Protein AF-A0A1B0CYR9-F1 (afdb_monomer_lite)

Secondary structure (DSSP, 8-state):
--TT------HHHHHT-TTTSTTTTS--GGGGSTGGGTT--GGG--TT--GGG--TTHHHHHHHHHHHHHHHHHHEEEEE-TTS-SS--B-TT-SS--BSS---EEEEE--

Sequence (111 aa):
MPKGTFVVIPNMAYQYDEKFFPNAQHFDPDRFKEDARGDRHHFTFIPFGEGPRICIGMRFGLLVVKIALAQILSQYRFTKNEKTSTELEINSTAFVHTPKNDIWLNLTAIH

pLDDT: mean 92.74, std 4.76, range [74.88, 98.5]

InterPro domains:
  IPR001128 Cytochrome P450 [PF00067] (1-104)
  IPR002401 Cytochrome P450, E-class, group I [PR00463] (10-34)
  IPR002401 Cytochrome P450, E-class, group I [PR00463] (45-55)
  IPR002401 Cytochrome P450, E-class, group I [PR00463] (55-78)
  IPR017972 Cytochrome P450, conserved site [PS00086] (48-57)
  IPR036396 Cytochrome P450 superfamily [G3DSA:1.10.630.10] (1-110)
  IPR036396 Cytochrome P450 superfamily [SSF48264] (2-108)
  IPR050476 Insect Cytochrome P450 Detoxification [PTHR24292] (2-107)

Organism: Phlebotomus papatasi (NCBI:txid29031)

Radius of gyration: 17.8 Å; chains: 1; bounding box: 46×34×48 Å

Structure (mmCIF, N/CA/C/O backbone):
data_AF-A0A1B0CYR9-F1
#
_entry.id   AF-A0A1B0CYR9-F1
#
loop_
_atom_site.group_PDB
_atom_site.id
_atom_site.type_symbol
_atom_site.label_atom_id
_atom_site.label_alt_id
_atom_site.label_comp_id
_atom_site.label_asym_id
_atom_site.label_entity_id
_atom_site.label_seq_id
_atom_site.pdbx_PDB_ins_code
_atom_site.Cartn_x
_atom_site.Cartn_y
_atom_site.Cartn_z
_atom_site.occupancy
_atom_site.B_iso_or_equiv
_atom_site.auth_seq_id
_atom_site.auth_comp_id
_atom_site.auth_asym_id
_atom_site.auth_atom_id
_atom_site.pdbx_PDB_model_num
ATOM 1 N N . MET A 1 1 ? 20.829 0.284 -24.028 1.00 86.50 1 MET A N 1
ATOM 2 C CA . MET A 1 1 ? 20.784 -1.009 -23.308 1.00 86.50 1 MET A CA 1
ATOM 3 C C . MET A 1 1 ? 20.854 -2.130 -24.335 1.00 86.50 1 MET A C 1
ATOM 5 O 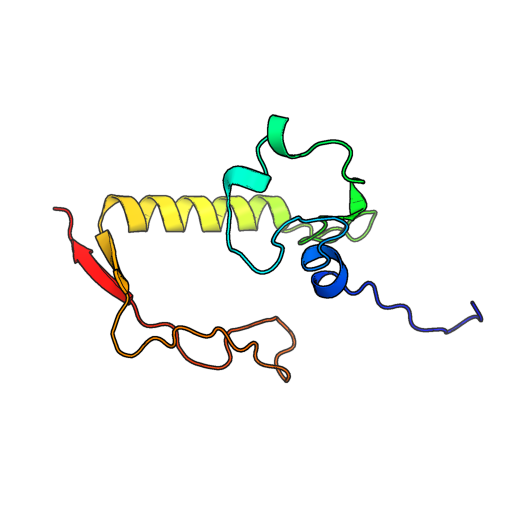O . MET A 1 1 ? 20.151 -2.013 -25.335 1.00 86.50 1 MET A O 1
ATOM 9 N N . PRO A 1 2 ? 21.714 -3.146 -24.158 1.00 95.88 2 PRO A N 1
ATOM 10 C CA . PRO A 1 2 ? 21.799 -4.282 -25.077 1.00 95.88 2 PRO A CA 1
ATOM 11 C C . PRO A 1 2 ? 20.478 -5.054 -25.210 1.00 95.88 2 PRO A C 1
ATOM 13 O O . PRO A 1 2 ? 19.629 -5.045 -24.318 1.00 95.88 2 PRO A O 1
ATOM 16 N N . LYS A 1 3 ? 20.303 -5.767 -26.327 1.00 96.38 3 LYS A N 1
ATOM 17 C CA . LYS A 1 3 ? 19.178 -6.697 -26.489 1.00 96.38 3 LYS A CA 1
ATOM 18 C C . LYS A 1 3 ? 19.261 -7.791 -25.420 1.00 96.38 3 LYS A C 1
ATOM 20 O O . LYS A 1 3 ? 20.333 -8.333 -25.176 1.00 96.38 3 LYS A O 1
ATOM 25 N N . GLY A 1 4 ? 18.122 -8.123 -24.815 1.00 96.00 4 GLY A N 1
ATOM 26 C CA . GLY A 1 4 ? 18.038 -9.129 -23.752 1.00 96.00 4 GLY A CA 1
ATOM 27 C C . GLY A 1 4 ? 18.354 -8.596 -22.353 1.00 96.00 4 GLY A C 1
ATOM 28 O O . GLY A 1 4 ? 18.273 -9.358 -21.395 1.00 96.00 4 GLY A O 1
ATOM 29 N N . THR A 1 5 ? 18.673 -7.304 -22.199 1.00 97.38 5 THR A N 1
ATOM 30 C CA . THR A 1 5 ? 18.798 -6.712 -20.864 1.00 97.38 5 THR A CA 1
ATOM 31 C C . THR A 1 5 ? 17.441 -6.686 -20.165 1.00 97.38 5 THR A C 1
ATOM 33 O O . THR A 1 5 ? 16.478 -6.116 -20.677 1.00 97.38 5 THR A O 1
ATOM 36 N N . PHE A 1 6 ? 17.385 -7.285 -18.978 1.00 95.44 6 PHE A N 1
ATOM 37 C CA . PHE A 1 6 ? 16.227 -7.204 -18.101 1.00 95.44 6 PHE A CA 1
ATOM 38 C C . PHE A 1 6 ? 16.154 -5.816 -17.458 1.00 95.44 6 PHE A C 1
ATOM 40 O O . PHE A 1 6 ? 17.153 -5.304 -16.952 1.00 95.44 6 PHE A O 1
ATOM 47 N N . VAL A 1 7 ? 14.972 -5.205 -17.495 1.00 94.31 7 VAL A N 1
ATOM 48 C CA . VAL A 1 7 ? 14.717 -3.877 -16.931 1.00 94.31 7 VAL A CA 1
ATOM 49 C C . VAL A 1 7 ? 13.722 -4.024 -15.796 1.00 94.31 7 VAL A C 1
ATOM 51 O O . VAL A 1 7 ? 12.653 -4.600 -15.979 1.00 94.31 7 VAL A O 1
ATOM 54 N N . VAL A 1 8 ? 14.065 -3.460 -14.642 1.00 92.06 8 VAL A N 1
ATOM 55 C CA . VAL A 1 8 ? 13.175 -3.365 -13.486 1.00 92.06 8 VAL A CA 1
ATOM 56 C C . V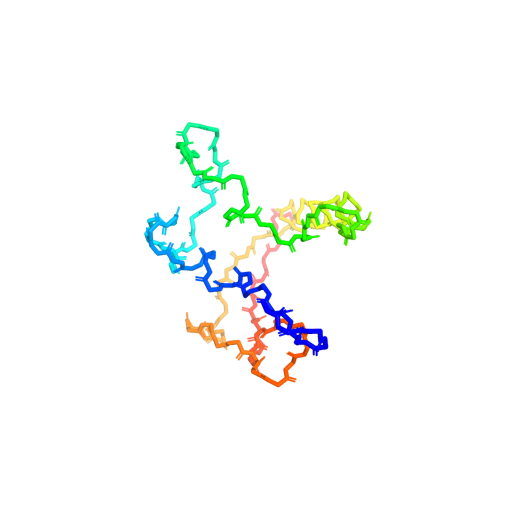AL A 1 8 ? 12.814 -1.905 -13.279 1.00 92.06 8 VAL A C 1
ATOM 58 O O . VAL A 1 8 ? 13.690 -1.044 -13.280 1.00 92.06 8 VAL A O 1
ATOM 61 N N . ILE A 1 9 ? 11.525 -1.639 -13.081 1.00 91.50 9 ILE A N 1
ATOM 62 C CA . ILE A 1 9 ? 11.028 -0.344 -12.617 1.00 91.50 9 ILE A CA 1
ATOM 63 C C . ILE A 1 9 ? 10.736 -0.506 -11.120 1.00 91.50 9 ILE A C 1
ATOM 65 O O . ILE A 1 9 ? 9.743 -1.147 -10.773 1.00 91.50 9 ILE A O 1
ATOM 69 N N . PRO A 1 10 ? 11.599 0.003 -10.223 1.00 90.69 10 PRO A N 1
ATOM 70 C CA . PRO A 1 10 ? 11.463 -0.224 -8.789 1.00 90.69 10 PRO A CA 1
ATOM 71 C C . PRO A 1 10 ? 10.433 0.747 -8.201 1.00 90.69 10 PRO A C 1
ATOM 73 O O . PRO A 1 10 ? 10.796 1.783 -7.648 1.00 90.69 10 PRO A O 1
ATOM 76 N N . ASN A 1 11 ? 9.146 0.419 -8.331 1.00 89.44 11 ASN A N 1
ATOM 77 C CA . ASN A 1 11 ? 8.035 1.278 -7.907 1.00 89.44 11 ASN A CA 1
ATOM 78 C C . ASN A 1 11 ? 8.163 1.799 -6.473 1.00 89.44 11 ASN A C 1
ATOM 80 O O . ASN A 1 11 ? 8.015 2.995 -6.237 1.00 89.44 11 ASN A O 1
ATOM 84 N N . MET A 1 12 ? 8.515 0.917 -5.539 1.00 88.12 12 MET A N 1
ATOM 85 C CA . MET A 1 12 ? 8.717 1.278 -4.138 1.00 88.12 12 MET A CA 1
ATOM 86 C C . MET A 1 12 ? 9.852 2.291 -3.956 1.00 88.12 12 MET A C 1
ATOM 88 O O . MET A 1 12 ? 9.720 3.206 -3.156 1.00 88.12 12 MET A O 1
ATOM 92 N N . ALA A 1 13 ? 10.948 2.178 -4.712 1.00 91.12 13 ALA A N 1
ATOM 93 C CA . ALA A 1 13 ? 12.124 3.018 -4.491 1.00 91.12 13 ALA A CA 1
ATOM 94 C C . ALA A 1 13 ? 11.819 4.505 -4.714 1.00 91.12 13 ALA A C 1
ATOM 96 O O . ALA A 1 13 ? 12.132 5.318 -3.854 1.00 91.12 13 ALA A O 1
ATOM 97 N N . TYR A 1 14 ? 11.165 4.865 -5.823 1.00 92.25 14 TYR A N 1
ATOM 98 C CA . TYR A 1 14 ? 10.832 6.270 -6.085 1.00 92.25 14 TYR A CA 1
ATOM 99 C C . TYR A 1 14 ? 9.547 6.733 -5.386 1.00 92.25 14 TYR A C 1
ATOM 101 O O . TYR A 1 14 ? 9.379 7.930 -5.176 1.00 92.25 14 TYR A O 1
ATOM 109 N N . GLN A 1 15 ? 8.643 5.823 -5.005 1.00 91.88 15 GLN A N 1
ATOM 110 C CA . GLN A 1 15 ? 7.482 6.176 -4.173 1.00 91.88 15 GLN A CA 1
ATOM 111 C C . GLN A 1 15 ? 7.878 6.511 -2.728 1.00 91.88 15 GLN A C 1
ATOM 113 O O . GLN A 1 15 ? 7.166 7.262 -2.066 1.00 91.88 15 GLN A O 1
ATOM 118 N N . TYR A 1 16 ? 9.022 5.999 -2.266 1.00 92.06 16 TYR A N 1
ATOM 119 C CA . TYR A 1 16 ? 9.620 6.310 -0.966 1.00 92.06 16 TYR A CA 1
ATOM 120 C C . TYR A 1 16 ? 10.797 7.302 -1.055 1.00 92.06 16 TYR A C 1
ATOM 122 O O . TYR A 1 16 ? 11.476 7.540 -0.059 1.00 92.06 16 TYR A O 1
ATOM 130 N N . ASP A 1 17 ? 11.044 7.895 -2.225 1.00 93.69 17 ASP A N 1
ATOM 131 C CA . ASP A 1 17 ? 12.086 8.907 -2.410 1.00 93.69 17 ASP A CA 1
ATOM 132 C C . ASP A 1 17 ? 11.550 10.293 -2.017 1.00 93.69 17 ASP A C 1
ATOM 134 O O . ASP A 1 17 ? 10.573 10.790 -2.588 1.00 93.69 17 ASP A O 1
ATOM 138 N N . GLU A 1 18 ? 12.211 10.938 -1.054 1.00 94.06 18 GLU A N 1
ATOM 139 C CA . GLU A 1 18 ? 11.840 12.264 -0.548 1.00 94.06 18 GLU A CA 1
ATOM 140 C C . GLU A 1 18 ? 11.927 13.368 -1.603 1.00 94.06 18 GLU A C 1
ATOM 142 O O . GLU A 1 18 ? 11.248 14.390 -1.479 1.00 94.06 18 GLU A O 1
ATOM 147 N N . LYS A 1 19 ? 12.676 13.143 -2.690 1.00 92.19 19 LYS A N 1
ATOM 148 C CA . LYS A 1 19 ? 12.684 14.029 -3.858 1.00 92.19 19 LYS A CA 1
ATOM 149 C C . LYS A 1 19 ? 11.298 14.162 -4.492 1.00 92.19 19 LYS A C 1
ATOM 151 O O . LYS A 1 19 ? 10.977 15.215 -5.041 1.00 92.19 19 LYS A O 1
ATOM 156 N N . PHE A 1 20 ? 10.497 13.098 -4.461 1.00 91.38 20 PHE A N 1
ATOM 157 C CA . PHE A 1 20 ? 9.153 13.079 -5.038 1.00 91.38 20 PHE A CA 1
ATOM 158 C C . PHE A 1 20 ? 8.066 13.127 -3.965 1.00 91.38 20 PHE A C 1
ATOM 160 O O . PHE A 1 20 ? 7.007 13.708 -4.192 1.00 91.38 20 PHE A O 1
ATOM 167 N N . PHE A 1 21 ? 8.305 12.548 -2.793 1.00 92.56 21 PHE A N 1
ATOM 168 C CA . PHE A 1 21 ? 7.330 12.478 -1.711 1.00 92.56 21 PHE A CA 1
ATOM 169 C C . PHE A 1 21 ? 7.958 12.983 -0.412 1.00 92.56 21 PHE A C 1
ATOM 171 O O . PHE A 1 21 ? 8.530 12.185 0.320 1.00 92.56 21 PHE A O 1
ATOM 178 N N . PRO A 1 22 ? 7.834 14.277 -0.072 1.00 91.69 22 PRO A N 1
ATOM 179 C CA . PRO A 1 22 ? 8.301 14.785 1.217 1.00 91.69 22 PRO A CA 1
ATOM 180 C C . PRO A 1 22 ? 7.761 13.935 2.377 1.00 91.69 22 PRO A C 1
ATOM 182 O O . PRO A 1 22 ? 6.590 13.539 2.365 1.00 91.69 22 PRO A O 1
ATOM 185 N N . ASN A 1 23 ? 8.616 13.612 3.354 1.00 93.50 23 ASN A N 1
ATOM 186 C CA . ASN A 1 23 ? 8.304 12.668 4.433 1.00 93.50 23 ASN A CA 1
ATOM 187 C C . ASN A 1 23 ? 7.745 11.337 3.888 1.00 93.50 23 ASN A C 1
ATOM 189 O O . ASN A 1 23 ? 6.661 10.899 4.287 1.00 93.50 23 ASN A O 1
ATOM 193 N N . ALA A 1 24 ? 8.430 10.726 2.915 1.00 92.81 24 ALA A N 1
ATOM 194 C CA . ALA A 1 24 ? 7.928 9.573 2.157 1.00 92.81 24 ALA A CA 1
ATOM 195 C C . ALA A 1 24 ? 7.629 8.348 3.036 1.00 92.81 24 ALA A C 1
ATOM 197 O O . ALA A 1 24 ? 6.742 7.558 2.727 1.00 92.81 24 ALA A O 1
ATOM 198 N N . GLN A 1 25 ? 8.354 8.210 4.149 1.00 91.56 25 GLN A N 1
ATOM 199 C CA . GLN A 1 25 ? 8.166 7.122 5.111 1.00 91.56 25 GLN A CA 1
ATOM 200 C C . GLN A 1 25 ? 6.945 7.321 6.020 1.00 91.56 25 GLN A C 1
ATOM 202 O O . GLN A 1 25 ? 6.499 6.375 6.667 1.00 91.56 25 GLN A O 1
ATOM 207 N N . HIS A 1 26 ? 6.393 8.536 6.083 1.00 92.56 26 HIS A N 1
ATOM 208 C CA . HIS A 1 26 ? 5.220 8.828 6.893 1.00 92.56 26 HIS A CA 1
ATOM 209 C C . HIS A 1 26 ? 3.937 8.544 6.106 1.00 92.56 26 HIS A C 1
ATOM 211 O O . HIS A 1 26 ? 3.748 9.048 4.997 1.00 92.56 26 HIS A O 1
ATOM 217 N N . PHE A 1 27 ? 3.026 7.768 6.697 1.00 91.94 27 PHE A N 1
ATOM 218 C CA . PHE A 1 27 ? 1.700 7.566 6.126 1.00 91.94 27 PHE A CA 1
ATOM 219 C C . PHE A 1 27 ? 0.868 8.843 6.273 1.00 91.94 27 PHE A C 1
ATOM 221 O O . PHE A 1 27 ? 0.351 9.140 7.345 1.00 91.94 27 PHE A O 1
ATOM 228 N N . ASP A 1 28 ? 0.729 9.575 5.173 1.00 93.25 28 ASP A N 1
ATOM 229 C CA . ASP A 1 28 ? -0.098 10.773 5.082 1.00 93.25 28 ASP A CA 1
ATOM 230 C C . ASP A 1 28 ? -1.020 10.645 3.860 1.00 93.25 28 ASP A C 1
ATOM 232 O O . ASP A 1 28 ? -0.526 10.723 2.732 1.00 93.25 28 ASP A O 1
ATOM 236 N N . PRO A 1 29 ? -2.331 10.413 4.053 1.00 92.94 29 PRO A N 1
ATOM 237 C CA . PRO A 1 29 ? -3.286 10.300 2.954 1.00 92.94 29 PRO A CA 1
ATOM 238 C C . PRO A 1 29 ? -3.558 11.643 2.258 1.00 92.94 29 PRO A C 1
ATOM 240 O O . PRO A 1 29 ? -3.936 11.650 1.084 1.00 92.94 29 PRO A O 1
ATOM 243 N N . ASP A 1 30 ? -3.340 12.771 2.938 1.00 93.06 30 ASP A N 1
ATOM 244 C CA . ASP A 1 30 ? -3.660 14.101 2.420 1.00 93.06 30 ASP A CA 1
ATOM 245 C C . ASP A 1 30 ? -2.672 14.560 1.343 1.00 93.06 30 ASP A C 1
ATOM 247 O O . ASP A 1 30 ? -3.033 15.375 0.492 1.00 93.06 30 ASP A O 1
ATOM 251 N N . ARG A 1 31 ? -1.478 13.954 1.268 1.00 91.38 31 ARG A N 1
ATOM 252 C CA . ARG A 1 31 ? -0.487 14.223 0.208 1.00 91.38 31 ARG A CA 1
ATOM 253 C C . ARG A 1 31 ? -0.991 13.956 -1.213 1.00 91.38 31 ARG A C 1
ATOM 255 O O . ARG A 1 31 ? -0.293 14.300 -2.164 1.00 91.38 31 ARG A O 1
ATOM 262 N N . PHE A 1 32 ? -2.129 13.281 -1.381 1.00 90.12 32 PHE A N 1
ATOM 263 C CA . PHE A 1 32 ? -2.729 12.969 -2.682 1.00 90.12 32 PHE A CA 1
ATOM 264 C C . PHE A 1 32 ? -3.891 13.895 -3.064 1.00 90.12 32 PHE A C 1
ATOM 266 O O . PHE A 1 32 ? -4.478 13.704 -4.131 1.00 90.12 32 PHE A O 1
ATOM 273 N N . LYS A 1 33 ? -4.221 14.891 -2.232 1.00 89.31 33 LYS A N 1
ATOM 274 C CA . LYS A 1 33 ? -5.164 15.953 -2.602 1.00 89.31 33 LYS A CA 1
ATOM 275 C C . LYS A 1 33 ? -4.625 16.753 -3.797 1.00 89.31 33 LYS A C 1
ATOM 277 O O . LYS A 1 33 ? -3.417 16.796 -4.037 1.00 89.31 33 LYS A O 1
ATOM 282 N N . GLU A 1 34 ? -5.530 17.339 -4.582 1.00 82.19 34 GLU A N 1
ATOM 283 C CA . GLU A 1 34 ? -5.174 18.030 -5.833 1.00 82.19 34 GLU A CA 1
ATOM 284 C C . GLU A 1 34 ? -4.203 19.196 -5.604 1.00 82.19 34 GLU A C 1
ATOM 286 O O . GLU A 1 34 ? -3.245 19.353 -6.360 1.00 82.19 34 GLU A O 1
ATOM 291 N N . ASP A 1 35 ? -4.398 19.950 -4.524 1.00 82.81 35 ASP A N 1
ATOM 292 C CA . ASP A 1 35 ? -3.552 21.062 -4.083 1.00 82.81 35 ASP A CA 1
ATOM 293 C C . ASP A 1 35 ? -2.169 20.607 -3.582 1.00 82.81 35 ASP A C 1
ATOM 295 O O . ASP A 1 35 ? -1.164 21.271 -3.834 1.00 82.81 35 ASP A O 1
ATOM 299 N N . ALA A 1 36 ? -2.093 19.444 -2.931 1.00 78.62 36 ALA A N 1
ATOM 300 C CA . ALA A 1 36 ? -0.854 18.867 -2.407 1.00 78.62 36 ALA A CA 1
ATOM 301 C C . ALA A 1 36 ? -0.000 18.158 -3.474 1.00 78.62 36 ALA A C 1
ATOM 303 O O . ALA A 1 36 ? 1.153 17.792 -3.219 1.00 78.62 36 ALA A O 1
ATOM 304 N N . ARG A 1 37 ? -0.543 17.920 -4.678 1.00 74.88 37 ARG A N 1
ATOM 305 C CA . ARG A 1 37 ? 0.162 17.164 -5.721 1.00 74.88 37 ARG A CA 1
ATOM 306 C C . ARG A 1 37 ? 1.350 17.921 -6.316 1.00 74.88 37 ARG A C 1
ATOM 308 O O . ARG A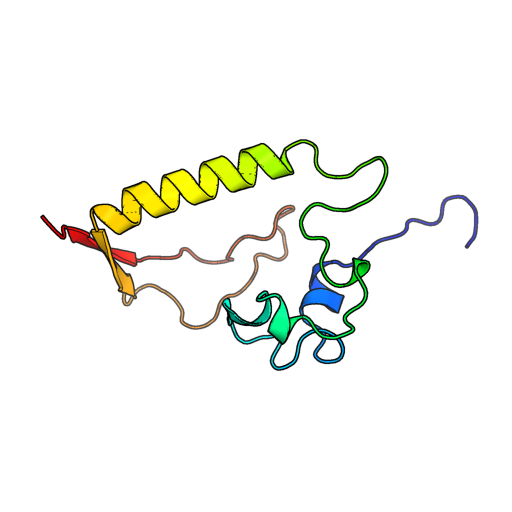 1 37 ? 2.324 17.254 -6.682 1.00 74.88 37 ARG A O 1
ATOM 315 N N . GLY A 1 38 ? 1.274 19.252 -6.369 1.00 78.44 38 GLY A N 1
ATOM 316 C CA . GLY A 1 38 ? 2.293 20.126 -6.955 1.00 78.44 38 GLY A CA 1
ATOM 317 C C . GLY A 1 38 ? 2.694 19.710 -8.377 1.00 78.44 38 GLY A C 1
ATOM 318 O O . GLY A 1 38 ? 1.917 19.087 -9.099 1.00 78.44 38 GLY A O 1
ATOM 319 N N . ASP A 1 39 ? 3.950 19.971 -8.741 1.00 80.75 39 ASP A N 1
ATOM 320 C CA . ASP A 1 39 ? 4.522 19.655 -10.062 1.00 80.75 39 ASP A CA 1
ATOM 321 C C . ASP A 1 39 ? 5.062 18.214 -10.177 1.00 80.75 39 ASP A C 1
ATOM 323 O O . ASP A 1 39 ? 5.925 17.911 -11.009 1.00 80.75 39 ASP A O 1
ATOM 327 N N . ARG A 1 40 ? 4.599 17.286 -9.327 1.00 87.81 40 ARG A N 1
ATOM 328 C CA . ARG A 1 40 ? 5.114 15.908 -9.329 1.00 87.81 40 ARG A CA 1
ATOM 329 C C . ARG A 1 40 ? 4.818 15.217 -10.652 1.00 87.81 40 ARG A C 1
ATOM 331 O O . ARG A 1 40 ? 3.665 15.065 -11.061 1.00 87.81 40 ARG A O 1
ATOM 338 N N . HIS A 1 41 ? 5.877 14.718 -11.283 1.00 88.69 41 HIS A N 1
ATOM 339 C CA . HIS A 1 41 ? 5.786 14.010 -12.552 1.00 88.69 41 HIS A CA 1
ATOM 340 C C . HIS A 1 41 ? 4.816 12.821 -12.451 1.00 88.69 41 HIS A C 1
ATOM 342 O O . HIS A 1 41 ? 4.877 12.048 -11.497 1.00 88.69 41 HIS A O 1
ATOM 348 N N . HIS A 1 42 ? 3.952 12.618 -13.451 1.00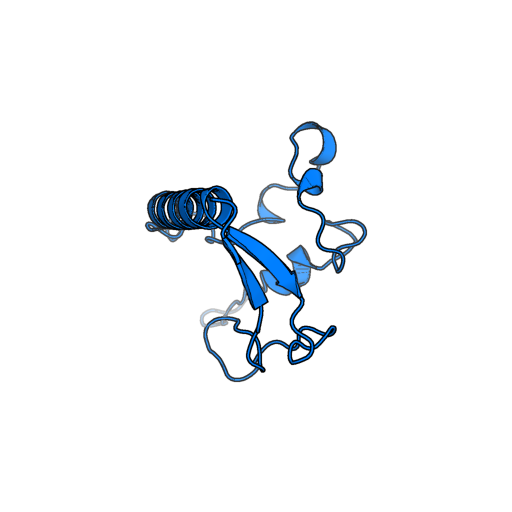 86.38 42 HIS A N 1
ATOM 349 C CA . HIS A 1 42 ? 2.890 11.601 -13.406 1.00 86.38 42 HIS A CA 1
ATOM 350 C C . HIS A 1 42 ? 3.414 10.182 -13.085 1.00 86.38 42 HIS A C 1
ATOM 352 O O . HIS A 1 42 ? 2.869 9.507 -12.220 1.00 86.38 42 HIS A O 1
ATOM 358 N N . PHE A 1 43 ? 4.536 9.763 -13.679 1.00 91.12 43 PHE A N 1
ATOM 359 C CA . PHE A 1 43 ? 5.149 8.451 -13.401 1.00 91.12 43 PHE A CA 1
ATOM 360 C C . PHE A 1 43 ? 5.769 8.269 -11.999 1.00 91.12 43 PHE A C 1
ATOM 362 O O . PHE A 1 43 ? 6.266 7.186 -11.704 1.00 91.12 43 PHE A O 1
ATOM 369 N N . THR A 1 44 ? 5.733 9.274 -11.118 1.00 91.94 44 THR A N 1
ATOM 370 C CA . THR A 1 44 ? 6.203 9.125 -9.723 1.00 91.94 44 THR A CA 1
ATOM 371 C C . THR A 1 44 ? 5.231 8.321 -8.858 1.00 91.94 44 THR A C 1
ATOM 373 O O . THR A 1 44 ? 5.614 7.825 -7.803 1.00 91.94 44 THR A O 1
ATOM 376 N N . PHE A 1 45 ? 3.991 8.111 -9.314 1.00 91.56 45 PHE A N 1
ATOM 377 C CA . PHE A 1 45 ? 3.007 7.287 -8.618 1.00 91.56 45 PHE A CA 1
ATOM 378 C C . PHE A 1 45 ? 2.255 6.363 -9.586 1.00 91.56 45 PHE A C 1
ATOM 380 O O . PHE A 1 45 ? 1.226 6.734 -10.138 1.00 91.56 45 PHE A O 1
ATOM 387 N N . ILE A 1 46 ? 2.760 5.138 -9.772 1.00 93.31 46 ILE A N 1
ATOM 388 C CA . ILE A 1 46 ? 2.163 4.123 -10.665 1.00 93.31 46 ILE A CA 1
ATOM 389 C C . ILE A 1 46 ? 1.970 2.764 -9.958 1.00 93.31 46 ILE A C 1
ATOM 391 O O . ILE A 1 46 ? 2.515 1.749 -10.391 1.00 93.31 46 ILE A O 1
ATOM 395 N N . PRO A 1 47 ? 1.198 2.699 -8.854 1.00 91.44 47 PRO A N 1
ATOM 396 C CA . PRO A 1 47 ? 1.017 1.465 -8.073 1.00 91.44 47 PRO A CA 1
ATOM 397 C C . PRO A 1 47 ? 0.337 0.323 -8.852 1.00 91.44 47 PRO A C 1
ATOM 399 O O . PRO A 1 47 ? 0.417 -0.832 -8.447 1.00 91.44 47 PRO A O 1
ATOM 402 N N . PHE A 1 48 ? -0.309 0.633 -9.979 1.00 94.12 48 PHE A N 1
ATOM 403 C CA . PHE A 1 48 ? -0.967 -0.326 -10.872 1.00 94.12 48 PHE A CA 1
ATOM 404 C C . PHE A 1 48 ? -0.233 -0.496 -12.216 1.00 94.12 48 PHE A C 1
ATOM 406 O O . PHE A 1 48 ? -0.780 -1.088 -13.150 1.00 94.12 48 PHE A O 1
ATOM 413 N N . GLY A 1 49 ? 0.999 0.013 -12.321 1.00 93.56 49 GLY A N 1
ATOM 414 C CA . GLY A 1 49 ? 1.714 0.153 -13.588 1.00 93.56 49 GLY A CA 1
ATOM 415 C C . GLY A 1 49 ? 1.143 1.277 -14.454 1.00 93.56 49 GLY A C 1
ATOM 416 O O . GLY A 1 49 ? 0.318 2.066 -14.000 1.00 93.56 49 GLY A O 1
ATOM 417 N N . GLU A 1 50 ? 1.603 1.352 -15.700 1.00 93.56 50 GLU A N 1
ATOM 418 C CA . GLU A 1 50 ? 1.162 2.343 -16.686 1.00 93.56 50 GLU A CA 1
ATOM 419 C C . GLU A 1 50 ? 1.427 1.825 -18.115 1.00 93.56 50 GLU A C 1
ATOM 421 O O . GLU A 1 50 ? 2.181 0.863 -18.310 1.00 93.56 50 GLU A O 1
ATOM 426 N N . GLY A 1 51 ? 0.806 2.437 -19.125 1.00 94.75 51 GLY A N 1
ATOM 427 C CA . GLY A 1 51 ? 0.979 2.073 -20.533 1.00 94.75 51 GLY A CA 1
ATOM 428 C C . GLY A 1 51 ? 0.185 0.825 -20.961 1.00 94.75 51 GLY A C 1
ATOM 429 O O . GLY A 1 51 ? -0.770 0.430 -20.294 1.00 94.75 51 GLY A O 1
ATOM 430 N N . PRO A 1 52 ? 0.557 0.154 -22.073 1.00 96.88 52 PRO A N 1
ATOM 431 C CA . PRO A 1 52 ? -0.244 -0.929 -22.671 1.00 96.88 52 PRO A CA 1
ATOM 432 C C . PRO A 1 52 ? -0.443 -2.173 -21.791 1.00 96.88 52 PRO A C 1
ATOM 434 O O . PRO A 1 52 ? -1.235 -3.053 -22.124 1.00 96.88 52 PRO A O 1
ATOM 437 N N . ARG A 1 53 ? 0.320 -2.284 -20.698 1.00 96.12 53 ARG A N 1
ATOM 438 C CA . ARG A 1 53 ? 0.281 -3.398 -19.741 1.00 96.12 53 ARG A CA 1
ATOM 439 C C . ARG A 1 53 ? -0.137 -2.942 -18.339 1.00 96.12 53 ARG A C 1
ATOM 441 O O . ARG A 1 53 ? 0.135 -3.653 -17.375 1.00 96.12 53 ARG A O 1
ATOM 448 N N . ILE A 1 54 ? -0.785 -1.778 -18.226 1.00 96.31 54 ILE A N 1
ATOM 449 C CA . ILE A 1 54 ? -1.396 -1.313 -16.976 1.00 96.31 54 ILE A CA 1
ATOM 450 C C . ILE A 1 54 ? -2.364 -2.367 -16.419 1.00 96.31 54 ILE A C 1
ATOM 452 O O . ILE A 1 54 ? -3.031 -3.085 -17.171 1.00 96.31 54 ILE A O 1
ATOM 456 N N . CYS A 1 55 ? -2.439 -2.475 -15.091 1.00 96.94 55 CYS A N 1
ATOM 457 C CA . CYS A 1 55 ? -3.309 -3.433 -14.423 1.00 96.94 55 CYS A CA 1
ATOM 458 C C . CYS A 1 55 ? -4.778 -3.223 -14.819 1.00 96.94 55 CYS A C 1
ATOM 460 O O . CYS A 1 55 ? -5.429 -2.258 -14.411 1.00 96.94 55 CYS A O 1
ATOM 462 N N . ILE A 1 56 ? -5.333 -4.190 -15.551 1.00 98.12 56 ILE A N 1
ATOM 463 C CA . ILE A 1 56 ? -6.742 -4.192 -15.966 1.00 98.12 56 ILE A CA 1
ATOM 464 C C . ILE A 1 56 ? -7.710 -4.227 -14.769 1.00 98.12 56 ILE A C 1
ATOM 466 O O . ILE A 1 56 ? -8.834 -3.738 -14.851 1.00 98.12 56 ILE A O 1
ATOM 470 N N . GLY A 1 57 ? -7.254 -4.756 -13.629 1.00 98.00 57 GLY A N 1
ATOM 471 C CA . GLY A 1 57 ? -8.027 -4.864 -12.395 1.00 98.00 57 GLY A CA 1
ATOM 472 C C . GLY A 1 57 ? -8.087 -3.586 -11.558 1.00 98.00 57 GLY A C 1
ATOM 473 O O . GLY A 1 57 ? -8.796 -3.584 -10.557 1.00 98.00 57 GLY A O 1
ATOM 474 N N . MET A 1 58 ? -7.392 -2.503 -11.931 1.00 97.62 58 MET A N 1
ATOM 475 C CA . MET A 1 58 ? -7.272 -1.288 -11.108 1.00 97.62 58 MET A CA 1
ATOM 476 C C . MET A 1 58 ? -8.628 -0.757 -10.620 1.00 97.62 58 MET A C 1
ATOM 478 O O . MET A 1 58 ? -8.824 -0.535 -9.426 1.00 97.62 58 MET A O 1
ATOM 482 N N . ARG A 1 59 ? -9.589 -0.576 -11.534 1.00 97.75 59 ARG A N 1
ATOM 483 C CA . ARG A 1 59 ? -10.912 -0.025 -11.190 1.00 97.75 59 ARG A CA 1
ATOM 484 C C . ARG A 1 59 ? -11.693 -0.951 -10.260 1.00 97.75 59 ARG A C 1
ATOM 486 O O . ARG A 1 59 ? -12.304 -0.482 -9.306 1.00 97.75 59 ARG A O 1
ATOM 493 N N . PHE A 1 60 ? -11.642 -2.254 -10.527 1.00 98.31 60 PHE A N 1
ATOM 494 C CA . PHE A 1 60 ? -12.312 -3.260 -9.710 1.00 98.31 60 PHE A CA 1
ATOM 495 C C . PHE A 1 60 ? -11.689 -3.355 -8.313 1.00 98.31 60 PHE A C 1
ATOM 497 O O . PHE A 1 60 ? -12.408 -3.275 -7.323 1.00 98.31 60 PHE A O 1
ATOM 504 N N . GLY A 1 61 ? -10.360 -3.440 -8.218 1.00 97.62 61 GLY A N 1
ATOM 505 C CA . GLY A 1 61 ? -9.650 -3.515 -6.941 1.00 97.62 61 GLY A CA 1
ATOM 506 C C . GLY A 1 61 ? -9.922 -2.302 -6.053 1.00 97.62 61 GLY A C 1
ATOM 507 O O . GLY A 1 61 ? -10.244 -2.461 -4.878 1.00 97.62 61 GLY A O 1
ATOM 508 N N . LEU A 1 62 ? -9.888 -1.092 -6.622 1.00 97.81 62 LEU A N 1
ATOM 509 C CA . LEU A 1 62 ? -10.228 0.130 -5.887 1.00 97.81 62 LEU A CA 1
ATOM 510 C C . LEU A 1 62 ? -11.680 0.131 -5.396 1.00 97.81 62 LEU A C 1
ATOM 512 O O . LEU A 1 62 ? -11.937 0.563 -4.275 1.00 97.81 62 LEU A O 1
ATOM 516 N N . LEU A 1 63 ? -12.624 -0.345 -6.212 1.00 98.38 63 LEU A N 1
ATOM 517 C CA . LEU A 1 63 ? -14.027 -0.453 -5.817 1.00 98.38 63 LEU A CA 1
ATOM 518 C C . LEU A 1 63 ? -14.201 -1.431 -4.648 1.00 98.38 63 LEU A C 1
ATOM 520 O O . LEU A 1 63 ? -14.809 -1.072 -3.642 1.00 98.38 63 LEU A O 1
ATOM 524 N N . VAL A 1 64 ? -13.627 -2.632 -4.759 1.00 98.38 64 VAL A N 1
ATOM 525 C CA . VAL A 1 64 ? -13.718 -3.677 -3.728 1.00 98.38 64 VAL A CA 1
ATOM 526 C C . VAL A 1 64 ? -13.128 -3.196 -2.405 1.00 98.38 64 VAL A C 1
ATOM 528 O O . VAL A 1 64 ? -13.790 -3.308 -1.375 1.00 98.38 64 VAL A O 1
ATOM 531 N N . VAL A 1 65 ? -11.929 -2.602 -2.422 1.00 98.00 65 VAL A N 1
ATOM 532 C CA . VAL A 1 65 ? -11.281 -2.090 -1.203 1.00 98.00 65 VAL A CA 1
ATOM 533 C C . VAL A 1 65 ? -12.112 -0.977 -0.565 1.00 98.00 65 VAL A C 1
ATOM 535 O O . VAL A 1 65 ? -12.322 -0.994 0.645 1.00 98.00 65 VAL A O 1
ATOM 538 N N . LYS A 1 66 ? -12.639 -0.036 -1.358 1.00 98.00 66 LYS A N 1
AT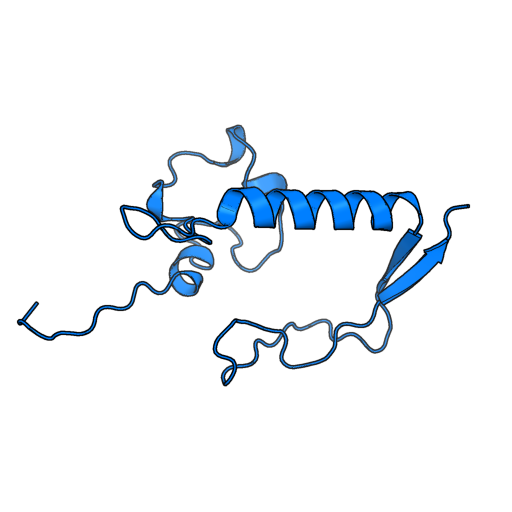OM 539 C CA . LYS A 1 66 ? -13.475 1.055 -0.834 1.00 98.00 66 LYS A CA 1
ATOM 540 C C . LYS A 1 66 ? -14.765 0.544 -0.197 1.00 98.00 66 LYS A C 1
ATOM 542 O O . LYS A 1 66 ? -15.104 0.998 0.891 1.00 98.00 66 LYS A O 1
ATOM 547 N N . ILE A 1 67 ? -15.459 -0.396 -0.841 1.00 98.50 67 ILE A N 1
ATOM 548 C CA . ILE A 1 67 ? -16.690 -0.989 -0.297 1.00 98.50 67 ILE A CA 1
ATOM 549 C C . ILE A 1 67 ? -16.388 -1.759 0.990 1.00 98.50 67 ILE A C 1
ATOM 551 O O . ILE A 1 67 ? -17.077 -1.560 1.987 1.00 98.50 67 ILE A O 1
ATOM 555 N N . ALA A 1 68 ? -15.346 -2.595 0.995 1.00 98.12 68 ALA A N 1
ATOM 556 C CA . ALA A 1 68 ? -14.959 -3.363 2.175 1.00 98.12 68 ALA A CA 1
ATOM 557 C C . ALA A 1 68 ? -14.624 -2.445 3.361 1.00 98.12 68 ALA A C 1
ATOM 559 O O . ALA A 1 68 ? -15.134 -2.652 4.461 1.00 98.12 68 ALA A O 1
ATOM 560 N N . LEU A 1 69 ? -13.830 -1.394 3.128 1.00 97.19 69 LEU A N 1
ATOM 561 C CA . LEU A 1 69 ? -13.507 -0.404 4.155 1.00 97.19 69 LEU A CA 1
ATOM 562 C C . LEU A 1 69 ? -14.755 0.341 4.637 1.00 97.19 69 LEU A C 1
ATOM 564 O O . LEU A 1 69 ? -14.945 0.453 5.842 1.00 97.19 69 LEU A O 1
ATOM 568 N N . ALA A 1 70 ? -15.623 0.809 3.737 1.00 97.88 70 ALA A N 1
ATOM 569 C CA . ALA A 1 70 ? -16.849 1.515 4.114 1.00 97.88 70 ALA A CA 1
ATOM 570 C C . ALA A 1 70 ? -17.774 0.642 4.977 1.00 97.88 70 ALA A C 1
ATOM 572 O O . ALA A 1 70 ? -18.243 1.090 6.022 1.00 97.88 70 ALA A O 1
ATOM 573 N N . GLN A 1 71 ? -17.977 -0.618 4.582 1.00 97.06 71 GLN A N 1
ATOM 574 C CA . GLN A 1 71 ? -18.775 -1.589 5.331 1.00 97.06 71 GLN A CA 1
ATOM 575 C C . GLN A 1 71 ? -18.209 -1.777 6.743 1.00 97.06 71 GLN A C 1
ATOM 577 O O . GLN A 1 71 ? -18.914 -1.594 7.734 1.00 97.06 71 GLN A O 1
ATOM 582 N N . ILE A 1 72 ? -16.919 -2.096 6.836 1.00 96.81 72 ILE A N 1
ATOM 583 C CA . ILE A 1 72 ? -16.269 -2.446 8.096 1.00 96.81 72 ILE A CA 1
ATOM 584 C C . ILE A 1 72 ? -16.169 -1.227 9.033 1.00 96.81 72 ILE A C 1
ATOM 586 O O . ILE A 1 72 ? -16.471 -1.339 10.220 1.00 96.81 72 ILE A O 1
ATOM 590 N N . LEU A 1 73 ? -15.811 -0.050 8.509 1.00 96.50 73 LEU A N 1
ATOM 591 C CA . LEU A 1 73 ? -15.701 1.189 9.290 1.00 96.50 73 LEU A CA 1
ATOM 592 C C . LEU A 1 73 ? -17.062 1.745 9.734 1.00 96.50 73 LEU A C 1
ATOM 594 O O . LEU A 1 73 ? -17.120 2.457 10.732 1.00 96.50 73 LEU A O 1
ATOM 598 N N . SER A 1 74 ? -18.153 1.426 9.026 1.00 96.75 74 SER A N 1
ATOM 599 C CA . SER A 1 74 ? -19.508 1.818 9.449 1.00 96.75 74 SER A CA 1
ATOM 600 C C . SER A 1 74 ? -20.015 1.030 10.660 1.00 96.75 74 SER A C 1
ATOM 602 O O . SER A 1 74 ? -20.896 1.501 11.371 1.00 96.75 74 SER A O 1
ATOM 604 N N . GLN A 1 75 ? -19.457 -0.159 10.902 1.00 97.56 75 GLN A N 1
ATOM 605 C CA . GLN A 1 75 ? -19.926 -1.080 11.940 1.00 97.56 75 GLN A CA 1
ATOM 606 C C . GLN A 1 75 ? -18.968 -1.173 13.127 1.00 97.56 75 GLN A C 1
ATOM 608 O O . GLN A 1 75 ? -19.411 -1.431 14.246 1.00 97.56 75 GLN A O 1
ATOM 613 N N . TYR A 1 76 ? -17.669 -0.953 12.908 1.00 98.00 76 TYR A N 1
ATOM 614 C CA . TYR A 1 76 ? -16.640 -1.179 13.916 1.00 98.00 76 TYR A CA 1
ATOM 615 C C . TYR A 1 76 ? -15.698 0.010 14.069 1.00 98.00 76 TYR A C 1
ATOM 617 O O . TYR A 1 76 ? -15.243 0.624 13.103 1.00 98.00 76 TYR A O 1
ATOM 625 N N . ARG A 1 77 ? -15.322 0.272 15.319 1.00 97.06 77 ARG A N 1
ATOM 626 C CA . ARG A 1 77 ? -14.177 1.096 15.683 1.00 97.06 77 ARG A CA 1
ATOM 627 C C . ARG A 1 77 ? -12.944 0.213 15.815 1.00 97.06 77 ARG A C 1
ATOM 629 O O . ARG A 1 77 ? -12.978 -0.809 16.497 1.00 97.06 77 ARG A O 1
ATOM 636 N N . PHE A 1 78 ? -11.851 0.663 15.211 1.00 95.94 78 PHE A N 1
ATOM 637 C CA . PHE A 1 78 ? -10.556 -0.004 15.248 1.00 95.94 78 PHE A CA 1
ATOM 638 C C . PHE A 1 78 ? -9.640 0.670 16.257 1.00 95.94 78 PHE A C 1
ATOM 640 O O . PHE A 1 78 ? -9.517 1.897 16.265 1.00 95.94 78 PHE A O 1
ATOM 647 N N . THR A 1 79 ? -8.958 -0.126 17.073 1.00 95.62 79 THR A N 1
ATOM 648 C CA . THR A 1 79 ? -7.795 0.330 17.840 1.00 95.62 79 THR A CA 1
ATOM 649 C C . THR A 1 79 ? -6.635 -0.638 17.652 1.00 95.62 79 THR A C 1
ATOM 651 O O . THR A 1 79 ? -6.810 -1.803 17.278 1.00 95.62 79 THR A O 1
ATOM 654 N N . LYS A 1 80 ? -5.417 -0.144 17.872 1.00 93.88 80 LYS A N 1
ATOM 655 C CA . LYS A 1 80 ? -4.217 -0.973 17.795 1.00 93.88 80 LYS A CA 1
ATOM 656 C C . LYS A 1 80 ? -4.280 -2.069 18.868 1.00 93.88 80 LYS A C 1
ATOM 658 O O . LYS A 1 80 ? -4.559 -1.777 20.028 1.00 93.88 80 LYS A O 1
ATOM 663 N N . ASN A 1 81 ? -3.997 -3.314 18.483 1.00 95.56 81 ASN A N 1
ATOM 664 C CA . ASN A 1 81 ? -3.783 -4.406 19.430 1.00 95.56 81 ASN A CA 1
ATOM 665 C C . ASN A 1 81 ? -2.316 -4.425 19.899 1.00 95.56 81 ASN A C 1
ATOM 667 O O . ASN A 1 81 ? -1.410 -4.126 19.122 1.00 95.56 81 ASN A O 1
ATOM 671 N N . GLU A 1 82 ? -2.074 -4.811 21.151 1.00 94.62 82 GLU A N 1
ATOM 672 C CA . GLU A 1 82 ? -0.727 -4.899 21.740 1.00 94.62 82 GLU A CA 1
ATOM 673 C C . GLU A 1 82 ? 0.193 -5.887 21.007 1.00 94.62 82 GLU A C 1
ATOM 675 O O . GLU A 1 82 ? 1.404 -5.692 20.976 1.00 94.62 82 GLU A O 1
ATOM 680 N N . LYS A 1 83 ? -0.375 -6.908 20.351 1.00 93.50 83 LYS A N 1
ATOM 681 C CA . LYS A 1 83 ? 0.365 -7.881 19.532 1.00 93.50 83 LYS A CA 1
ATOM 682 C C . LYS A 1 83 ? 0.918 -7.289 18.233 1.00 93.50 83 LYS A C 1
ATOM 684 O O . LYS A 1 83 ? 1.733 -7.929 17.576 1.00 93.50 83 LYS A O 1
ATOM 689 N N . THR A 1 84 ? 0.467 -6.101 17.831 1.00 92.50 84 THR A N 1
ATOM 690 C CA . THR A 1 84 ? 0.889 -5.476 16.574 1.00 92.50 84 THR A CA 1
ATOM 691 C C . THR A 1 84 ? 2.154 -4.661 16.767 1.00 92.50 84 THR A C 1
ATOM 693 O O . THR A 1 84 ? 2.169 -3.666 17.500 1.00 92.50 84 THR A O 1
ATOM 696 N N . SER A 1 85 ? 3.202 -5.047 16.037 1.00 88.12 85 SER A N 1
ATOM 697 C CA . SER A 1 85 ? 4.448 -4.283 15.942 1.00 88.12 85 SER A CA 1
ATOM 698 C C . SER A 1 85 ? 4.183 -2.833 15.514 1.00 88.12 85 SER A C 1
ATOM 700 O O . SER A 1 85 ? 3.317 -2.563 14.682 1.00 88.12 85 SER A O 1
ATOM 702 N N . THR A 1 86 ? 4.913 -1.878 16.096 1.00 83.62 86 THR A N 1
ATOM 703 C CA . THR A 1 86 ? 4.963 -0.490 15.597 1.00 83.62 86 THR A CA 1
ATOM 704 C C . THR A 1 86 ? 5.770 -0.364 14.311 1.00 83.62 86 THR A C 1
ATOM 706 O O . THR A 1 86 ? 5.519 0.552 13.535 1.00 83.62 86 THR A O 1
ATOM 709 N N . GLU A 1 87 ? 6.723 -1.266 14.087 1.00 85.88 87 GLU A N 1
ATOM 710 C CA . GLU A 1 87 ? 7.580 -1.271 12.907 1.00 85.88 87 GLU A CA 1
ATOM 711 C C . GLU A 1 87 ? 7.034 -2.261 11.876 1.00 85.88 87 GLU A C 1
ATOM 713 O O . GLU A 1 87 ? 6.856 -3.451 12.163 1.00 85.88 87 GLU A O 1
ATOM 718 N N . LEU A 1 88 ? 6.740 -1.753 10.677 1.00 87.50 88 LEU A N 1
ATOM 719 C CA . LEU A 1 88 ? 6.289 -2.557 9.548 1.00 87.50 88 LEU A CA 1
ATOM 720 C C . LEU A 1 88 ? 7.503 -3.078 8.777 1.00 87.50 88 LEU A C 1
ATOM 722 O O . LEU A 1 88 ? 8.094 -2.367 7.968 1.00 87.50 88 LEU A O 1
ATOM 726 N N . GLU A 1 89 ? 7.835 -4.347 8.985 1.00 90.75 89 GLU A N 1
ATOM 727 C CA . GLU A 1 89 ? 8.793 -5.057 8.141 1.00 90.75 89 GLU A CA 1
ATOM 728 C C . GLU A 1 89 ? 8.074 -5.700 6.951 1.00 90.75 89 GLU A C 1
ATOM 730 O O . GLU A 1 89 ? 7.072 -6.400 7.120 1.00 90.75 89 GLU A O 1
ATOM 735 N N . ILE A 1 90 ? 8.602 -5.501 5.744 1.00 90.88 90 ILE A N 1
ATOM 736 C CA . ILE A 1 90 ? 8.107 -6.164 4.535 1.00 90.88 90 ILE A CA 1
ATOM 737 C C . ILE A 1 90 ? 8.742 -7.550 4.420 1.00 90.88 90 ILE A C 1
ATOM 739 O O . ILE A 1 90 ? 9.946 -7.719 4.624 1.00 90.88 90 ILE A O 1
ATOM 743 N N . ASN A 1 91 ? 7.942 -8.548 4.055 1.00 93.44 91 ASN A N 1
ATOM 744 C CA . ASN A 1 91 ? 8.441 -9.875 3.735 1.00 93.44 91 ASN A CA 1
ATOM 745 C C . ASN A 1 91 ? 9.267 -9.828 2.437 1.00 93.44 91 ASN A C 1
ATOM 747 O O . ASN A 1 91 ? 8.718 -9.673 1.347 1.00 93.44 91 ASN A O 1
ATOM 751 N N . SER A 1 92 ? 10.587 -9.978 2.555 1.00 91.00 92 SER A N 1
ATOM 752 C CA . SER A 1 92 ? 11.527 -9.893 1.431 1.00 91.00 92 SER A CA 1
ATOM 753 C C . SER A 1 92 ? 11.506 -11.103 0.496 1.00 91.00 92 SER A C 1
ATOM 755 O O . SER A 1 92 ? 12.061 -11.027 -0.598 1.00 91.00 92 SER A O 1
ATOM 757 N N . THR A 1 93 ? 10.882 -12.213 0.900 1.00 92.31 93 THR A N 1
ATOM 758 C CA . THR A 1 93 ? 10.772 -13.428 0.075 1.00 92.31 93 THR A CA 1
ATOM 759 C C . THR A 1 93 ? 9.421 -13.548 -0.626 1.00 92.31 93 THR A C 1
ATOM 761 O O . THR A 1 93 ? 9.258 -14.393 -1.507 1.00 92.31 93 THR A O 1
ATOM 764 N N . ALA A 1 94 ? 8.452 -12.699 -0.272 1.00 90.81 94 ALA A N 1
ATOM 765 C CA . ALA A 1 94 ? 7.144 -12.681 -0.906 1.00 90.81 94 ALA A CA 1
ATOM 766 C C . ALA A 1 94 ? 7.202 -11.983 -2.274 1.00 90.81 94 ALA A C 1
ATOM 768 O O . ALA A 1 94 ? 7.801 -10.921 -2.428 1.00 90.81 94 ALA A O 1
ATOM 769 N N . PHE A 1 95 ? 6.533 -12.570 -3.272 1.00 87.62 95 PHE A N 1
ATOM 770 C CA . PHE A 1 95 ? 6.424 -11.974 -4.608 1.00 87.62 95 PHE A CA 1
ATOM 771 C C . PHE A 1 95 ? 5.600 -10.677 -4.601 1.00 87.62 95 PHE A C 1
ATOM 773 O O . PHE A 1 95 ? 5.928 -9.717 -5.293 1.00 87.62 95 PHE A O 1
ATOM 780 N N . VAL A 1 96 ? 4.529 -10.650 -3.805 1.00 89.69 96 VAL A N 1
ATOM 781 C CA . VAL A 1 96 ? 3.757 -9.440 -3.507 1.00 89.69 96 VAL A CA 1
ATOM 782 C C . VAL A 1 96 ? 4.215 -8.927 -2.153 1.00 89.69 96 VAL A C 1
ATOM 784 O O . VAL A 1 96 ? 4.352 -9.717 -1.223 1.00 89.69 96 VAL A O 1
ATOM 787 N N . HIS A 1 97 ? 4.425 -7.618 -2.020 1.00 89.50 97 HIS A N 1
ATOM 788 C CA . HIS A 1 97 ? 4.766 -7.025 -0.731 1.00 89.50 97 HIS A CA 1
ATOM 789 C C . HIS A 1 97 ? 3.665 -7.300 0.294 1.00 89.50 97 HIS A C 1
ATOM 791 O O . HIS A 1 97 ? 2.548 -6.794 0.184 1.00 89.50 97 HIS A O 1
ATOM 797 N N . THR A 1 98 ? 4.002 -8.089 1.307 1.00 93.00 98 THR A N 1
ATOM 798 C CA . THR A 1 98 ? 3.165 -8.327 2.479 1.00 93.00 98 THR A CA 1
ATOM 799 C C . THR A 1 98 ? 3.945 -7.955 3.734 1.00 93.00 98 THR A C 1
ATOM 801 O O . THR A 1 98 ? 5.181 -7.979 3.716 1.00 93.00 98 THR A O 1
ATOM 804 N N . PRO A 1 99 ? 3.261 -7.651 4.844 1.00 93.25 99 PRO A N 1
ATOM 805 C CA . PRO A 1 99 ? 3.903 -7.630 6.149 1.00 93.25 99 PRO A CA 1
ATOM 806 C C . PRO A 1 99 ? 4.632 -8.955 6.411 1.00 93.25 99 PRO A C 1
ATOM 808 O O . PRO A 1 99 ? 4.173 -10.023 5.994 1.00 93.25 99 PRO A O 1
ATOM 811 N N . LYS A 1 100 ? 5.780 -8.886 7.083 1.00 93.88 100 LYS A N 1
ATOM 812 C CA . LYS A 1 100 ? 6.523 -10.060 7.558 1.00 93.88 100 LYS A CA 1
ATOM 813 C C . LYS A 1 100 ? 5.823 -10.743 8.734 1.00 93.88 100 LYS A C 1
ATOM 815 O O . LYS A 1 100 ? 5.900 -11.958 8.858 1.00 93.88 100 LYS A O 1
ATOM 820 N N . ASN A 1 101 ? 5.143 -9.954 9.563 1.00 92.12 101 ASN A N 1
ATOM 821 C CA . ASN A 1 101 ? 4.415 -10.398 10.747 1.00 92.12 101 ASN A CA 1
ATOM 822 C C . ASN A 1 101 ? 2.923 -10.070 10.610 1.00 92.12 101 ASN A C 1
ATOM 824 O O . ASN A 1 101 ? 2.550 -9.160 9.868 1.00 92.12 101 ASN A O 1
ATOM 828 N N . ASP A 1 102 ? 2.082 -10.771 11.367 1.00 92.56 102 ASP A N 1
ATOM 829 C CA . ASP A 1 102 ? 0.642 -10.513 11.414 1.00 92.56 102 ASP A CA 1
ATOM 830 C C . ASP A 1 102 ? 0.315 -9.096 11.918 1.00 92.56 102 ASP A C 1
ATOM 832 O O . ASP A 1 102 ? 0.999 -8.541 12.783 1.00 92.56 102 ASP A O 1
ATOM 836 N N . ILE A 1 103 ? -0.786 -8.530 11.414 1.00 93.69 103 ILE A N 1
ATOM 837 C CA . ILE A 1 103 ? -1.344 -7.252 11.876 1.00 93.69 103 ILE A CA 1
ATOM 838 C C . ILE A 1 103 ? -2.625 -7.539 12.659 1.00 93.69 103 ILE A C 1
ATOM 840 O O . ILE A 1 103 ? -3.659 -7.882 12.089 1.00 93.69 103 ILE A O 1
ATOM 844 N N . TRP A 1 104 ? -2.561 -7.361 13.974 1.00 95.06 104 TRP A N 1
ATOM 845 C CA . TRP A 1 104 ? -3.684 -7.537 14.891 1.00 95.06 104 TRP A CA 1
ATOM 846 C C . TRP A 1 104 ? -4.381 -6.198 15.175 1.00 95.06 104 TRP A C 1
ATOM 848 O O . TRP A 1 104 ? -3.752 -5.186 15.499 1.00 95.06 104 TRP A O 1
ATOM 858 N N . LEU A 1 105 ? -5.707 -6.184 15.108 1.00 95.69 105 LEU A N 1
ATOM 859 C CA . LEU A 1 105 ? -6.518 -5.012 15.435 1.00 95.69 105 LEU A CA 1
ATOM 860 C C . LEU A 1 105 ? -7.587 -5.408 16.447 1.00 95.69 105 LEU A C 1
ATOM 862 O O . LEU A 1 105 ? -8.136 -6.506 16.384 1.00 95.69 105 LEU A O 1
ATOM 866 N N . ASN A 1 106 ? -7.883 -4.504 17.373 1.00 96.75 106 ASN A N 1
ATOM 867 C CA . ASN A 1 106 ? -9.055 -4.615 18.228 1.00 96.75 106 ASN A CA 1
ATOM 868 C C . ASN A 1 106 ? -10.247 -4.004 17.496 1.00 96.75 106 ASN A C 1
ATOM 870 O O . ASN A 1 106 ? -10.129 -2.913 16.931 1.00 96.75 106 ASN A O 1
ATOM 874 N N . LEU A 1 107 ? -11.381 -4.700 17.521 1.00 97.06 107 LEU A N 1
ATOM 875 C CA . LEU A 1 107 ? -12.630 -4.238 16.930 1.00 97.06 107 LEU A CA 1
ATOM 876 C C . LEU A 1 107 ? -13.674 -4.080 18.033 1.00 97.06 107 LEU A C 1
ATOM 878 O O . LEU A 1 107 ? -13.914 -5.005 18.808 1.00 97.06 107 LEU A O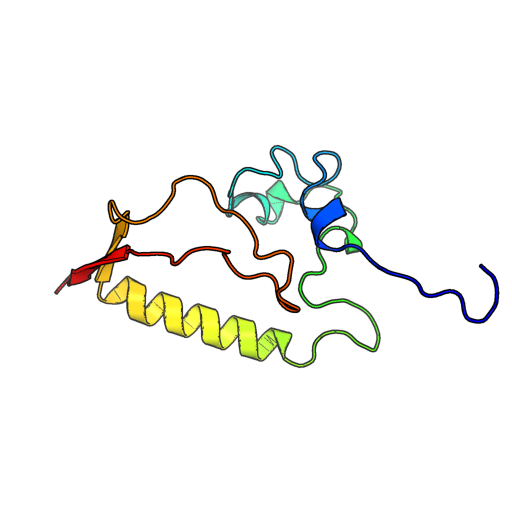 1
ATOM 882 N N . THR A 1 108 ? -14.324 -2.922 18.074 1.00 97.56 108 THR A N 1
ATOM 883 C CA . THR A 1 108 ? -15.485 -2.667 18.934 1.00 97.56 108 THR A CA 1
ATOM 884 C C . THR A 1 108 ? -16.656 -2.261 18.055 1.00 97.56 108 THR A C 1
ATOM 886 O O . THR A 1 108 ? -16.514 -1.335 17.258 1.00 97.56 108 THR A O 1
ATOM 889 N N . ALA A 1 109 ? -17.794 -2.947 18.168 1.00 96.88 109 ALA A N 1
ATOM 890 C CA . ALA A 1 109 ? -18.998 -2.571 17.432 1.00 96.88 109 ALA A CA 1
ATOM 891 C C . ALA A 1 109 ? -19.459 -1.159 17.842 1.00 96.88 109 ALA A C 1
ATOM 893 O O . ALA A 1 109 ? -19.377 -0.790 19.014 1.00 96.88 109 ALA A O 1
ATOM 894 N N . ILE A 1 110 ? -19.884 -0.354 16.867 1.00 94.50 110 ILE A N 1
ATOM 895 C CA . ILE A 1 110 ? -20.399 1.011 17.087 1.00 94.50 110 ILE A CA 1
ATOM 896 C C . ILE A 1 110 ? -21.904 0.978 17.429 1.00 94.50 110 ILE A C 1
ATOM 898 O O . ILE A 1 110 ? -22.423 1.931 18.012 1.00 94.50 110 ILE A O 1
ATOM 902 N N . HIS A 1 111 ? -22.574 -0.137 17.118 1.00 78.81 111 HIS A N 1
ATOM 903 C CA . HIS A 1 111 ? -23.986 -0.415 17.374 1.00 78.81 111 HIS A CA 1
ATOM 904 C C . HIS A 1 111 ? -24.158 -1.732 18.127 1.00 78.81 111 HIS A C 1
ATOM 906 O O . HIS A 1 111 ? -23.402 -2.681 17.812 1.00 78.81 111 HIS A O 1
#

Foldseek 3Di:
DDPPDDDDDPLVVLCQDCVQPPVSVDDDPCCPPPVNNPPRDPVSHQPQHDDPNGNPCVVVVVVVVVVVCVVQVVFWDKDFDPPADPDFDWDPPDPDTDGPDDGDIDIDTPD